Protein AF-W7BTZ9-F1 (afdb_monomer_lite)

Secondary structure (DSSP, 8-state):
-HHHHHHTTBGGG-GGG--B-TT--HHHHHHHHHHHHT--S--HHHHHHHHHHHHHHHHHHHHHTSTT---EEE----TT-SEEEEEE-TT--EEEEEETTEEEEEPEE-TTSEEEEE-TT---TT--EEEEEEETTEEEEEEE------

Structure (mmCIF, N/CA/C/O backbone):
data_AF-W7BTZ9-F1
#
_entry.id   AF-W7BTZ9-F1
#
loop_
_atom_site.group_PDB
_atom_site.id
_atom_site.type_symbol
_atom_site.label_atom_id
_atom_site.label_alt_id
_atom_site.label_comp_id
_atom_site.label_asym_id
_atom_site.label_entity_id
_atom_site.la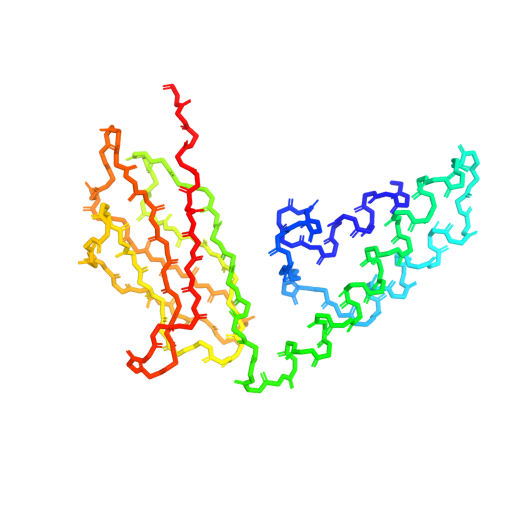bel_seq_id
_atom_site.pdbx_PDB_ins_code
_atom_site.Cartn_x
_atom_site.Cartn_y
_atom_site.Cartn_z
_atom_site.occupancy
_atom_site.B_iso_or_equiv
_atom_site.auth_seq_id
_atom_site.auth_comp_id
_atom_site.auth_asym_id
_atom_site.auth_atom_id
_atom_site.pdbx_PDB_model_num
ATOM 1 N N . MET A 1 1 ? 11.564 10.634 -14.740 1.00 83.44 1 MET A N 1
ATOM 2 C CA . MET A 1 1 ? 12.494 9.720 -15.457 1.00 83.44 1 MET A CA 1
ATOM 3 C C . MET A 1 1 ? 12.004 8.279 -15.291 1.00 83.44 1 MET A C 1
ATOM 5 O O . MET A 1 1 ? 11.047 8.086 -14.552 1.00 83.44 1 MET A O 1
ATOM 9 N N . ALA A 1 2 ? 12.602 7.281 -15.961 1.00 92.69 2 ALA A N 1
ATOM 10 C CA . ALA A 1 2 ? 12.160 5.876 -15.870 1.00 92.69 2 ALA A CA 1
ATOM 11 C C . ALA A 1 2 ? 12.063 5.377 -14.415 1.00 92.69 2 ALA A C 1
ATOM 13 O O . ALA A 1 2 ? 11.065 4.772 -14.039 1.00 92.69 2 ALA A O 1
ATOM 14 N N . THR A 1 3 ? 13.033 5.744 -13.570 1.00 94.44 3 THR A N 1
ATOM 15 C CA . THR A 1 3 ? 13.016 5.435 -12.134 1.00 94.44 3 THR A CA 1
ATOM 16 C C . THR A 1 3 ? 11.746 5.939 -11.452 1.00 94.44 3 THR A C 1
ATOM 18 O O . THR A 1 3 ? 11.076 5.162 -10.784 1.00 94.44 3 THR A O 1
ATOM 21 N N . ASP A 1 4 ? 11.365 7.203 -11.656 1.00 94.94 4 ASP A N 1
ATOM 22 C CA . ASP A 1 4 ? 10.172 7.777 -11.018 1.00 94.94 4 ASP A CA 1
ATOM 23 C C . ASP A 1 4 ? 8.892 7.070 -11.463 1.00 94.94 4 ASP A C 1
ATOM 25 O O . ASP A 1 4 ? 8.005 6.856 -10.645 1.00 94.94 4 ASP A O 1
ATOM 29 N N . ALA A 1 5 ? 8.803 6.682 -12.741 1.00 96.44 5 ALA A N 1
ATOM 30 C CA . ALA A 1 5 ? 7.649 5.958 -13.268 1.00 96.44 5 ALA A CA 1
ATOM 31 C C . ALA A 1 5 ? 7.505 4.581 -12.608 1.00 96.44 5 ALA A C 1
ATOM 33 O O . ALA A 1 5 ? 6.415 4.229 -12.167 1.00 96.44 5 ALA A O 1
ATOM 34 N N . VAL A 1 6 ? 8.612 3.843 -12.473 1.00 97.94 6 VAL A N 1
ATOM 35 C CA . VAL A 1 6 ? 8.641 2.538 -11.797 1.00 97.94 6 VAL A CA 1
ATOM 36 C C . VAL A 1 6 ? 8.303 2.680 -10.313 1.00 97.94 6 VAL A C 1
ATOM 38 O O . VAL A 1 6 ? 7.473 1.937 -9.795 1.00 97.94 6 VAL A O 1
ATOM 41 N N . LEU A 1 7 ? 8.900 3.655 -9.622 1.00 97.50 7 LEU A N 1
ATOM 42 C CA . LEU A 1 7 ? 8.612 3.924 -8.212 1.00 97.50 7 LEU A CA 1
ATOM 43 C C . LEU A 1 7 ? 7.140 4.298 -8.010 1.00 97.50 7 LEU A C 1
ATOM 45 O O . LEU A 1 7 ? 6.500 3.790 -7.092 1.00 97.50 7 LEU A O 1
ATOM 49 N N . ALA A 1 8 ? 6.580 5.122 -8.898 1.00 97.44 8 ALA A N 1
ATOM 50 C CA . ALA A 1 8 ? 5.208 5.606 -8.816 1.00 97.44 8 ALA A CA 1
ATOM 51 C C . ALA A 1 8 ? 4.135 4.511 -8.922 1.00 97.44 8 ALA A C 1
ATOM 53 O O . ALA A 1 8 ? 2.989 4.800 -8.574 1.00 97.44 8 ALA A O 1
ATOM 54 N N . LEU A 1 9 ? 4.484 3.285 -9.332 1.00 98.19 9 LEU A N 1
ATOM 55 C CA . LEU A 1 9 ? 3.583 2.126 -9.319 1.00 98.19 9 LEU A CA 1
ATOM 56 C C . LEU A 1 9 ? 3.229 1.670 -7.894 1.00 98.19 9 LEU A C 1
ATOM 58 O O . LEU A 1 9 ? 2.166 1.085 -7.664 1.00 98.19 9 LEU A O 1
ATOM 62 N N . PHE A 1 10 ? 4.107 1.936 -6.930 1.00 97.94 10 PHE A N 1
ATOM 63 C CA . PHE A 1 10 ? 4.014 1.414 -5.571 1.00 97.94 10 PHE A CA 1
ATOM 64 C C . PHE A 1 10 ? 3.483 2.448 -4.584 1.00 97.94 10 PHE A C 1
ATOM 66 O O . PHE A 1 10 ? 3.645 3.660 -4.764 1.00 97.94 10 PHE A O 1
ATOM 73 N N . ALA A 1 11 ? 2.866 1.964 -3.508 1.00 95.50 11 ALA A N 1
ATOM 74 C CA . ALA A 1 11 ? 2.455 2.792 -2.389 1.00 95.50 11 ALA A CA 1
ATOM 75 C C . ALA A 1 11 ? 3.654 3.602 -1.866 1.00 95.50 11 ALA A C 1
ATOM 77 O O . ALA A 1 11 ? 4.781 3.103 -1.794 1.00 95.50 11 ALA A O 1
ATOM 78 N N . ASN A 1 12 ? 3.417 4.884 -1.580 1.00 93.81 12 ASN A N 1
ATOM 79 C CA . ASN A 1 12 ? 4.447 5.856 -1.196 1.00 93.81 12 ASN A CA 1
ATOM 80 C C . ASN A 1 12 ? 5.683 5.889 -2.124 1.00 93.81 12 ASN A C 1
ATOM 82 O O . ASN A 1 12 ? 6.808 6.113 -1.681 1.00 93.81 12 ASN A O 1
ATOM 86 N N . ASN A 1 13 ? 5.485 5.613 -3.417 1.00 96.12 13 ASN A N 1
ATOM 87 C CA . ASN A 1 13 ? 6.546 5.547 -4.422 1.00 96.12 13 ASN A CA 1
ATOM 88 C C . ASN A 1 13 ? 7.703 4.603 -4.033 1.00 96.12 13 ASN A C 1
ATOM 90 O O . ASN A 1 13 ? 8.866 4.882 -4.326 1.00 96.12 13 ASN A O 1
ATOM 94 N N . ASN A 1 14 ? 7.409 3.512 -3.317 1.00 94.56 14 ASN A N 1
ATOM 95 C CA . ASN A 1 14 ? 8.433 2.645 -2.744 1.00 94.56 14 ASN A CA 1
ATOM 96 C C . ASN A 1 14 ? 8.113 1.155 -2.970 1.00 94.56 14 ASN A C 1
ATOM 98 O O . ASN A 1 14 ? 7.240 0.612 -2.286 1.00 94.56 14 ASN A O 1
ATOM 102 N N . PRO A 1 15 ? 8.867 0.455 -3.841 1.00 95.12 15 PRO A N 1
ATOM 103 C CA . PRO A 1 15 ? 8.702 -0.978 -4.095 1.00 95.12 15 PRO A CA 1
ATOM 104 C C . PRO A 1 15 ? 8.813 -1.859 -2.850 1.00 95.12 15 PRO A C 1
ATOM 106 O O . PRO A 1 15 ? 8.178 -2.908 -2.766 1.00 95.12 15 PRO A O 1
ATOM 109 N N . SER A 1 16 ? 9.550 -1.415 -1.830 1.00 94.31 16 SER A N 1
ATOM 110 C CA . SER A 1 16 ? 9.719 -2.168 -0.581 1.00 94.31 16 SER A CA 1
ATOM 111 C C . SER A 1 16 ? 8.436 -2.240 0.252 1.00 94.31 16 SER A C 1
ATOM 113 O O . SER A 1 16 ? 8.355 -3.033 1.189 1.00 94.31 16 SER A O 1
ATOM 115 N N . THR A 1 17 ? 7.422 -1.426 -0.066 1.00 93.94 17 THR A N 1
ATOM 116 C CA . THR A 1 17 ? 6.101 -1.532 0.569 1.00 93.94 17 THR A CA 1
ATOM 117 C C . THR A 1 17 ? 5.395 -2.833 0.204 1.00 93.94 17 THR A C 1
ATOM 119 O O . THR A 1 17 ? 4.566 -3.294 0.986 1.00 93.94 17 THR A O 1
ATOM 122 N N . ASN A 1 18 ? 5.744 -3.449 -0.935 1.00 95.44 18 ASN A N 1
ATOM 123 C CA . ASN A 1 18 ? 5.031 -4.583 -1.529 1.00 95.44 18 ASN A CA 1
ATOM 124 C C . ASN A 1 18 ? 3.531 -4.315 -1.745 1.00 95.44 18 ASN A C 1
ATOM 126 O O . ASN A 1 18 ? 2.743 -5.252 -1.794 1.00 95.44 18 ASN A O 1
ATOM 130 N N . VAL A 1 19 ? 3.129 -3.048 -1.866 1.00 96.69 19 VAL A N 1
ATOM 131 C CA . VAL A 1 19 ? 1.744 -2.652 -2.131 1.00 96.69 19 VAL A CA 1
ATOM 132 C C . VAL A 1 19 ? 1.737 -1.726 -3.333 1.00 96.69 19 VAL A C 1
ATOM 134 O O . VAL A 1 19 ? 2.582 -0.840 -3.454 1.00 96.69 19 VAL A O 1
ATOM 137 N N . LEU A 1 20 ? 0.795 -1.942 -4.244 1.00 97.94 20 LEU A N 1
ATOM 138 C CA . LEU A 1 20 ? 0.616 -1.089 -5.412 1.00 97.94 20 LEU A CA 1
ATOM 139 C C . LEU A 1 20 ? -0.332 0.057 -5.091 1.00 97.94 20 LEU A C 1
ATOM 141 O O . LEU A 1 20 ? -1.224 -0.076 -4.253 1.00 97.94 20 LEU A O 1
ATOM 145 N N . LYS A 1 21 ? -0.161 1.186 -5.780 1.00 96.44 21 LYS A N 1
ATOM 146 C CA . LYS A 1 21 ? -1.183 2.231 -5.738 1.00 96.44 21 LYS A CA 1
ATOM 147 C C . LYS A 1 21 ? -2.483 1.708 -6.334 1.00 96.44 21 LYS A C 1
ATOM 149 O O . LYS A 1 21 ? -2.473 0.886 -7.250 1.00 96.44 21 LYS A O 1
ATOM 154 N N . LEU A 1 22 ? -3.596 2.271 -5.875 1.00 94.31 22 LEU A N 1
ATOM 155 C CA . LEU A 1 22 ? -4.921 1.957 -6.411 1.00 94.31 22 LEU A CA 1
ATOM 156 C C . LEU A 1 22 ? -5.012 2.221 -7.920 1.00 94.31 22 LEU A C 1
ATOM 158 O O . LEU A 1 22 ? -5.634 1.454 -8.643 1.00 94.31 22 LEU A O 1
ATOM 162 N N . THR A 1 23 ? -4.314 3.253 -8.400 1.00 94.44 23 THR A N 1
ATOM 163 C CA . THR A 1 23 ? -4.258 3.638 -9.818 1.00 94.44 23 THR A CA 1
ATOM 164 C C . THR A 1 23 ? -3.309 2.788 -10.660 1.00 94.44 23 THR A C 1
ATOM 166 O O . THR A 1 23 ? -3.225 3.001 -11.864 1.00 94.44 23 THR A O 1
ATOM 169 N N . THR A 1 24 ? -2.536 1.882 -10.059 1.00 97.38 24 THR A N 1
ATOM 170 C CA . THR A 1 24 ? -1.599 1.045 -10.812 1.00 97.38 24 THR A CA 1
ATOM 171 C C . THR A 1 24 ? -2.351 -0.113 -11.443 1.00 97.38 24 THR A C 1
ATOM 173 O O . THR A 1 24 ? -2.713 -1.064 -10.749 1.00 97.38 24 THR A O 1
ATOM 176 N N . ASP A 1 25 ? -2.553 -0.053 -12.749 1.00 96.75 25 ASP A N 1
ATOM 177 C CA . ASP A 1 25 ? -3.097 -1.125 -13.577 1.00 96.75 25 ASP A CA 1
ATOM 178 C C . ASP A 1 25 ? -2.028 -1.670 -14.542 1.00 96.75 25 ASP A C 1
ATOM 180 O O . ASP A 1 25 ? -0.852 -1.306 -14.462 1.00 96.75 25 ASP A O 1
ATOM 184 N N . GLN A 1 26 ? -2.425 -2.571 -15.446 1.00 97.88 26 GLN A N 1
ATOM 185 C CA . GLN A 1 26 ? -1.503 -3.139 -16.432 1.00 97.88 26 GLN A CA 1
ATOM 186 C C . GLN A 1 26 ? -0.947 -2.059 -17.368 1.00 97.88 26 GLN A C 1
ATOM 188 O O . GLN A 1 26 ? 0.234 -2.083 -17.685 1.00 97.88 26 GLN A O 1
ATOM 193 N N . GLN A 1 27 ? -1.758 -1.067 -17.749 1.00 98.00 27 GLN A N 1
ATOM 194 C CA . GLN A 1 27 ? -1.320 0.001 -18.645 1.00 98.00 27 GLN A CA 1
ATOM 195 C C . GLN A 1 27 ? -0.240 0.875 -17.994 1.00 98.00 27 GLN A C 1
ATOM 197 O O . GLN A 1 27 ? 0.725 1.260 -18.658 1.00 98.00 27 GLN A O 1
ATOM 202 N N . ALA A 1 28 ? -0.372 1.181 -16.702 1.00 98.12 28 ALA A N 1
ATOM 203 C CA . ALA A 1 28 ? 0.643 1.904 -15.945 1.00 98.12 28 ALA A CA 1
ATOM 204 C C . ALA A 1 28 ? 1.961 1.115 -15.863 1.00 98.12 28 ALA A C 1
ATOM 206 O O . ALA A 1 28 ? 3.033 1.701 -16.029 1.00 98.12 28 ALA A O 1
ATOM 207 N N . ILE A 1 29 ? 1.887 -0.206 -15.657 1.00 98.50 29 ILE A N 1
ATOM 208 C CA . ILE A 1 29 ? 3.061 -1.092 -15.632 1.00 98.50 29 ILE A CA 1
ATOM 209 C C . ILE A 1 29 ? 3.725 -1.147 -17.012 1.00 98.50 29 ILE A C 1
ATOM 211 O O . ILE A 1 29 ? 4.929 -0.910 -17.111 1.00 98.50 29 ILE A O 1
ATOM 215 N N . ASP A 1 30 ? 2.949 -1.364 -18.075 1.00 98.44 30 ASP A N 1
ATOM 216 C CA . ASP A 1 30 ? 3.445 -1.418 -19.455 1.00 98.44 30 ASP A CA 1
ATOM 217 C C . ASP A 1 30 ? 4.115 -0.092 -19.851 1.00 98.44 30 ASP A C 1
ATOM 219 O O . ASP A 1 30 ? 5.192 -0.071 -20.447 1.00 98.44 30 ASP A O 1
ATOM 223 N N . SER A 1 31 ? 3.520 1.037 -19.453 1.00 98.00 31 SER A N 1
ATOM 224 C CA . SER A 1 31 ? 4.086 2.369 -19.701 1.00 98.00 31 SER A CA 1
ATOM 225 C C . SER A 1 31 ? 5.419 2.564 -18.969 1.00 98.00 31 SER A C 1
ATOM 227 O O . SER A 1 31 ? 6.361 3.137 -19.520 1.00 98.00 31 SER A O 1
ATOM 229 N N . ALA A 1 32 ? 5.530 2.081 -17.728 1.00 98.06 32 ALA A N 1
ATOM 230 C CA . ALA A 1 32 ? 6.779 2.135 -16.975 1.00 98.06 32 ALA A CA 1
ATOM 231 C C . ALA A 1 32 ? 7.855 1.223 -17.593 1.00 98.06 32 ALA A C 1
ATOM 233 O O . ALA A 1 32 ? 9.005 1.649 -17.712 1.00 98.06 32 ALA A O 1
ATOM 234 N N . GLN A 1 33 ? 7.484 0.026 -18.060 1.00 98.25 33 GLN A N 1
ATOM 235 C CA . GLN A 1 33 ? 8.372 -0.886 -18.789 1.00 98.25 33 GLN A CA 1
ATOM 236 C C . GLN A 1 33 ? 8.936 -0.226 -20.056 1.00 98.25 33 GLN A C 1
ATOM 238 O O . GLN A 1 33 ? 10.151 -0.204 -20.253 1.00 98.25 33 GLN A O 1
ATOM 243 N N . GLN A 1 34 ? 8.084 0.404 -20.867 1.00 97.81 34 GLN A N 1
ATOM 244 C CA . GLN A 1 34 ? 8.514 1.115 -22.077 1.00 97.81 34 GLN A CA 1
ATOM 245 C C . GLN A 1 34 ? 9.525 2.229 -21.776 1.00 97.81 34 GLN A C 1
ATOM 247 O O . GLN A 1 34 ? 10.497 2.416 -22.510 1.00 97.81 34 GLN A O 1
ATOM 252 N N . LEU A 1 35 ? 9.337 2.963 -20.675 1.00 97.38 35 LEU A N 1
ATOM 253 C CA . LEU A 1 35 ? 10.288 3.991 -20.251 1.00 97.38 35 LEU A CA 1
ATOM 254 C C . LEU A 1 35 ? 11.635 3.402 -19.819 1.00 97.38 35 LEU A C 1
ATOM 256 O O . LEU A 1 35 ? 12.665 4.028 -20.065 1.00 97.38 35 LEU A O 1
ATOM 260 N N . VAL A 1 36 ? 11.644 2.225 -19.186 1.00 97.31 36 VAL A N 1
ATOM 261 C CA . VAL A 1 36 ? 12.872 1.509 -18.802 1.00 97.31 36 VAL A CA 1
ATOM 262 C C . VAL A 1 36 ? 13.638 1.032 -20.036 1.00 97.31 36 VAL A C 1
ATOM 264 O O . VAL A 1 36 ? 14.857 1.204 -20.101 1.00 97.31 36 VAL A O 1
ATOM 267 N N . GLU A 1 37 ? 12.935 0.494 -21.031 1.00 95.81 37 GLU A N 1
ATOM 268 C CA . GLU A 1 37 ? 13.519 0.034 -22.298 1.00 95.81 37 GLU A CA 1
ATOM 269 C C . GLU A 1 37 ? 14.106 1.188 -23.120 1.00 95.81 37 GLU A C 1
ATOM 271 O O . GLU A 1 37 ? 15.183 1.055 -23.702 1.00 95.81 37 GLU A O 1
ATOM 276 N N . ALA A 1 38 ? 13.446 2.350 -23.114 1.00 96.00 38 ALA A N 1
ATOM 277 C CA . ALA A 1 38 ? 13.918 3.557 -23.791 1.00 96.00 38 ALA A CA 1
ATOM 278 C C . ALA A 1 38 ? 14.995 4.336 -23.004 1.00 96.00 38 ALA A C 1
ATOM 280 O O . ALA A 1 38 ? 15.531 5.330 -23.505 1.00 96.00 38 ALA A O 1
ATOM 281 N N . ALA A 1 39 ? 15.314 3.936 -21.767 1.00 95.06 39 ALA A N 1
ATOM 282 C CA . ALA A 1 39 ? 16.192 4.702 -20.891 1.00 95.06 39 ALA A CA 1
ATOM 283 C C . ALA A 1 39 ? 17.665 4.654 -21.338 1.00 95.06 39 ALA A C 1
ATOM 285 O O . ALA A 1 39 ? 18.344 3.622 -21.268 1.00 95.06 39 ALA A O 1
ATOM 286 N N . VAL A 1 40 ? 18.191 5.822 -21.708 1.00 94.75 40 VAL A N 1
ATOM 287 C CA . VAL A 1 40 ? 19.607 6.046 -22.033 1.00 94.75 40 VAL A CA 1
ATOM 288 C C . VAL A 1 40 ? 20.385 6.564 -20.820 1.00 94.75 40 VAL A C 1
ATOM 290 O O . VAL A 1 40 ? 19.823 7.201 -19.933 1.00 94.75 40 VAL A O 1
ATOM 293 N N . GLY A 1 41 ? 21.693 6.293 -20.762 1.00 93.50 41 GLY A N 1
ATOM 294 C CA . GLY A 1 41 ? 22.567 6.781 -19.681 1.00 93.50 41 GLY A CA 1
ATOM 295 C C . GLY A 1 41 ? 22.347 6.122 -18.312 1.00 93.50 41 GLY A C 1
ATOM 296 O O . GLY A 1 41 ? 22.938 6.550 -17.324 1.00 93.50 41 GLY A O 1
ATOM 297 N N . VAL A 1 42 ? 21.518 5.077 -18.244 1.00 93.62 42 VAL A N 1
ATOM 298 C CA . VAL A 1 42 ? 21.258 4.297 -17.028 1.00 93.62 42 VAL A CA 1
ATOM 299 C C . VAL A 1 42 ? 22.223 3.116 -16.954 1.00 93.62 42 VAL A C 1
ATOM 301 O O . VAL A 1 42 ? 22.434 2.411 -17.945 1.00 93.62 42 VAL A O 1
ATOM 304 N N . THR A 1 43 ? 22.813 2.897 -15.778 1.00 95.75 43 THR A N 1
ATOM 305 C CA . THR A 1 43 ? 23.696 1.750 -15.540 1.00 95.75 43 THR A CA 1
ATOM 306 C C . THR A 1 43 ? 22.906 0.446 -15.559 1.00 95.75 43 THR A C 1
ATOM 308 O O . THR A 1 43 ? 21.723 0.414 -15.221 1.00 95.75 43 THR A O 1
ATOM 311 N N . GLU A 1 44 ? 23.572 -0.657 -15.893 1.00 94.44 44 GLU A N 1
ATOM 312 C CA . GLU A 1 44 ? 22.911 -1.963 -15.949 1.00 94.44 44 GLU A CA 1
ATOM 313 C C . GLU A 1 44 ? 22.322 -2.381 -14.595 1.00 94.44 44 GLU A C 1
ATOM 315 O O . GLU A 1 44 ? 21.213 -2.896 -14.536 1.00 94.44 44 GLU A O 1
ATOM 320 N N . ALA A 1 45 ? 23.001 -2.059 -13.489 1.00 96.00 45 ALA A N 1
ATOM 321 C CA . ALA A 1 45 ? 22.483 -2.313 -12.146 1.00 96.00 45 ALA A CA 1
ATOM 322 C C . ALA A 1 45 ? 21.177 -1.549 -11.862 1.00 96.00 45 ALA A C 1
ATOM 324 O O . ALA A 1 45 ? 20.241 -2.107 -11.293 1.00 96.00 45 ALA A O 1
ATOM 325 N N . VAL A 1 46 ? 21.082 -0.280 -12.276 1.00 95.56 46 VAL A N 1
ATOM 326 C CA . VAL A 1 46 ? 19.851 0.505 -12.095 1.00 95.56 46 VAL A CA 1
ATOM 327 C C . VAL A 1 46 ? 18.738 -0.028 -12.997 1.00 95.56 46 VAL A C 1
ATOM 329 O O . VAL A 1 46 ? 17.601 -0.145 -12.544 1.00 95.56 46 VAL A O 1
ATOM 332 N N . ARG A 1 47 ? 19.056 -0.419 -14.238 1.00 95.44 47 ARG A N 1
ATOM 333 C CA . ARG A 1 47 ? 18.095 -1.056 -15.150 1.00 95.44 47 ARG A CA 1
ATOM 334 C C . ARG A 1 47 ? 17.567 -2.377 -14.589 1.00 95.44 47 ARG A C 1
ATOM 336 O O . ARG A 1 47 ? 16.356 -2.565 -14.549 1.00 95.44 47 ARG A O 1
ATOM 343 N N . ALA A 1 48 ? 18.445 -3.240 -14.085 1.00 96.75 48 ALA A N 1
ATOM 344 C CA . ALA A 1 48 ? 18.068 -4.505 -13.460 1.00 96.75 48 ALA A CA 1
ATOM 345 C C . ALA A 1 48 ? 17.153 -4.296 -12.241 1.00 96.75 48 ALA A C 1
ATOM 347 O O . ALA A 1 48 ? 16.147 -4.989 -12.104 1.00 96.75 48 ALA A O 1
ATOM 348 N N . ASN A 1 49 ? 17.443 -3.298 -11.398 1.00 96.19 49 ASN A N 1
ATOM 349 C CA . ASN A 1 49 ? 16.585 -2.953 -10.260 1.00 96.19 49 ASN A CA 1
ATOM 350 C C . ASN A 1 49 ? 15.198 -2.461 -10.702 1.00 96.19 49 ASN A C 1
ATOM 352 O O . ASN A 1 49 ? 14.194 -2.852 -10.109 1.00 96.19 49 ASN A O 1
ATOM 356 N N . MET A 1 50 ? 15.126 -1.633 -11.750 1.00 97.50 50 MET A N 1
ATOM 357 C CA . MET A 1 50 ? 13.845 -1.200 -12.317 1.00 97.50 50 MET A CA 1
ATOM 358 C C . MET A 1 50 ? 13.054 -2.383 -12.885 1.00 97.50 50 MET A C 1
ATOM 360 O O . MET A 1 50 ? 11.867 -2.503 -12.602 1.00 97.50 50 MET A O 1
ATOM 364 N N . GLN A 1 51 ? 13.709 -3.294 -13.611 1.00 97.94 51 GLN A N 1
ATOM 365 C CA . GLN A 1 51 ? 13.056 -4.483 -14.160 1.00 97.94 51 GLN A CA 1
ATOM 366 C C . GLN A 1 51 ? 12.542 -5.418 -13.057 1.00 97.94 51 GLN A C 1
ATOM 368 O O . GLN A 1 51 ? 11.438 -5.945 -13.165 1.00 97.94 51 GLN A O 1
ATOM 373 N N . ALA A 1 52 ? 13.306 -5.594 -11.975 1.00 98.00 52 ALA A N 1
ATOM 374 C CA . ALA A 1 52 ? 12.872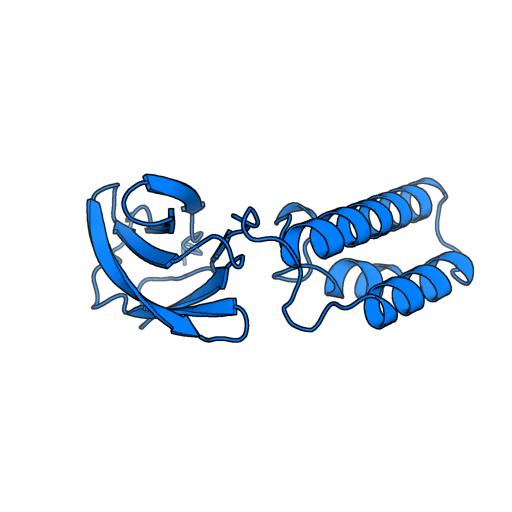 -6.372 -10.818 1.00 98.00 52 ALA A CA 1
ATOM 375 C C . ALA A 1 52 ? 11.623 -5.764 -10.160 1.00 98.00 52 ALA A C 1
ATOM 377 O O . ALA A 1 52 ? 10.692 -6.493 -9.822 1.00 98.00 52 ALA A O 1
ATOM 378 N N . ALA A 1 53 ? 11.568 -4.434 -10.038 1.00 98.12 53 ALA A N 1
ATOM 379 C CA . ALA A 1 53 ? 10.385 -3.741 -9.544 1.00 98.12 53 ALA A CA 1
ATOM 380 C C . ALA A 1 53 ? 9.189 -3.873 -10.510 1.00 98.12 53 ALA A C 1
ATOM 382 O O . ALA A 1 53 ? 8.074 -4.089 -10.051 1.00 98.12 53 ALA A O 1
ATOM 383 N N . ILE A 1 54 ? 9.386 -3.833 -11.832 1.00 98.50 54 ILE A N 1
ATOM 384 C CA . ILE A 1 54 ? 8.299 -4.106 -12.793 1.00 98.50 54 ILE A CA 1
ATOM 385 C C . ILE A 1 54 ? 7.741 -5.523 -12.611 1.00 98.50 54 ILE A C 1
ATOM 387 O O . ILE A 1 54 ? 6.536 -5.682 -12.430 1.00 98.50 54 ILE A O 1
ATOM 391 N N . VAL A 1 55 ? 8.603 -6.543 -12.562 1.00 98.44 55 VAL A N 1
ATOM 392 C CA . VAL A 1 55 ? 8.184 -7.944 -12.350 1.00 98.44 55 VAL A CA 1
ATOM 393 C C . VAL A 1 55 ? 7.443 -8.107 -11.019 1.00 98.44 55 VAL A C 1
ATOM 395 O O . VAL A 1 55 ? 6.434 -8.808 -10.927 1.00 98.44 55 VAL A O 1
ATOM 398 N N . GLN A 1 56 ? 7.914 -7.429 -9.972 1.00 98.06 56 GLN A N 1
ATOM 399 C CA . GLN A 1 56 ? 7.226 -7.391 -8.688 1.00 98.06 56 GLN A CA 1
ATOM 400 C C . GLN A 1 56 ? 5.833 -6.754 -8.819 1.00 98.06 56 GLN A C 1
ATOM 402 O O . GLN A 1 56 ? 4.869 -7.297 -8.277 1.00 98.06 56 GLN A O 1
ATOM 407 N N . ALA A 1 57 ? 5.702 -5.639 -9.543 1.00 98.25 57 ALA A N 1
ATOM 408 C CA . ALA A 1 57 ? 4.418 -4.983 -9.767 1.00 98.25 57 ALA A CA 1
ATOM 409 C C . ALA A 1 57 ? 3.437 -5.878 -10.543 1.00 98.25 57 ALA A C 1
ATOM 411 O O . ALA A 1 57 ? 2.272 -5.960 -10.165 1.00 98.25 57 ALA A O 1
ATOM 412 N N . GLU A 1 58 ? 3.888 -6.618 -11.555 1.00 98.12 58 GLU A N 1
ATOM 413 C CA . GLU A 1 58 ? 3.044 -7.592 -12.264 1.00 98.12 58 GLU A CA 1
ATOM 414 C C . GLU A 1 58 ? 2.525 -8.690 -11.323 1.00 98.12 58 GLU A C 1
ATOM 416 O O . GLU A 1 58 ? 1.328 -8.997 -11.295 1.00 98.12 58 GLU A O 1
ATOM 421 N N . GLY A 1 59 ? 3.414 -9.250 -10.495 1.00 97.56 59 GLY A N 1
ATOM 422 C CA . GLY A 1 59 ? 3.049 -10.257 -9.499 1.00 97.56 59 GLY A CA 1
ATOM 423 C C . GLY A 1 59 ? 2.026 -9.731 -8.490 1.00 97.56 59 GLY A C 1
ATOM 424 O O . GLY A 1 59 ? 1.018 -10.389 -8.222 1.00 97.56 59 GLY A O 1
ATOM 425 N N . LEU A 1 60 ? 2.244 -8.520 -7.976 1.00 97.44 60 LEU A N 1
ATOM 426 C CA . LEU A 1 60 ? 1.328 -7.866 -7.044 1.00 97.44 60 LEU A CA 1
ATOM 427 C C . LEU A 1 60 ? -0.014 -7.518 -7.699 1.00 97.44 60 LEU A C 1
ATOM 429 O O . LEU A 1 60 ? -1.047 -7.706 -7.065 1.00 97.44 60 LEU A O 1
ATOM 433 N N . LEU A 1 61 ? -0.044 -7.058 -8.956 1.00 97.12 61 LEU A N 1
ATOM 434 C CA . LEU A 1 61 ? -1.293 -6.777 -9.674 1.00 97.12 61 LEU A CA 1
ATOM 435 C C . LEU A 1 61 ? -2.123 -8.054 -9.850 1.00 97.12 61 LEU A C 1
ATOM 437 O O . LEU A 1 61 ? -3.336 -8.037 -9.638 1.00 97.12 61 LEU A O 1
ATOM 441 N N . LYS A 1 62 ? -1.470 -9.178 -10.165 1.00 96.19 62 LYS A N 1
ATOM 442 C CA . LYS A 1 62 ? -2.139 -10.479 -10.251 1.00 96.19 62 LYS A CA 1
ATOM 443 C C . LYS A 1 62 ? -2.750 -10.891 -8.914 1.00 96.19 62 LYS A C 1
ATOM 445 O O . LYS A 1 62 ? -3.887 -11.348 -8.903 1.00 96.19 62 LYS A O 1
ATOM 450 N N . VAL A 1 63 ? -2.020 -10.724 -7.807 1.00 95.56 63 VAL A N 1
ATOM 451 C CA . VAL A 1 63 ? -2.518 -11.043 -6.457 1.00 95.56 63 VAL A CA 1
ATOM 452 C C . VAL A 1 63 ? -3.663 -10.116 -6.055 1.00 95.56 63 VAL A C 1
ATOM 454 O O . VAL A 1 63 ? -4.666 -10.608 -5.543 1.00 95.56 63 VAL A O 1
ATOM 457 N N . ARG A 1 64 ? -3.562 -8.813 -6.347 1.00 93.88 64 ARG A N 1
ATOM 458 C CA . ARG A 1 64 ? -4.566 -7.792 -5.997 1.00 93.88 64 ARG A CA 1
ATOM 459 C C . ARG A 1 64 ? -5.964 -8.096 -6.514 1.00 93.88 64 ARG A C 1
ATOM 461 O O . ARG A 1 64 ? -6.965 -7.779 -5.879 1.00 93.88 64 ARG A O 1
ATOM 468 N N . ASN A 1 65 ? -6.029 -8.762 -7.659 1.00 89.56 65 ASN A N 1
ATOM 469 C CA . ASN A 1 65 ? -7.274 -9.190 -8.285 1.00 89.56 65 ASN A CA 1
ATOM 470 C C . ASN A 1 65 ? -7.807 -10.521 -7.718 1.00 89.56 65 ASN A C 1
ATOM 472 O O . ASN A 1 65 ? -8.604 -11.192 -8.372 1.00 89.56 65 ASN A O 1
ATOM 476 N N . THR A 1 66 ? -7.374 -10.926 -6.517 1.00 93.38 66 THR A N 1
ATOM 477 C CA . THR A 1 66 ? -7.796 -12.172 -5.866 1.00 93.38 66 THR A CA 1
ATOM 478 C C . THR A 1 66 ? -8.312 -11.941 -4.441 1.00 93.38 66 THR A C 1
ATOM 480 O O . THR A 1 66 ? -7.865 -11.014 -3.765 1.00 93.38 66 THR A O 1
ATOM 483 N N . PRO A 1 67 ? -9.178 -12.832 -3.917 1.00 92.31 67 PRO A N 1
ATOM 484 C CA . PRO A 1 67 ? -9.636 -12.774 -2.523 1.00 92.31 67 PRO A CA 1
ATOM 485 C C . PRO A 1 67 ? -8.542 -13.018 -1.470 1.00 92.31 67 PRO A C 1
ATOM 487 O O . PRO A 1 67 ? -8.802 -12.875 -0.280 1.00 92.31 67 PRO A O 1
ATOM 490 N N . LEU A 1 68 ? -7.343 -13.441 -1.885 1.00 93.06 68 LEU A N 1
ATOM 491 C CA . LEU A 1 68 ? -6.205 -13.701 -0.997 1.00 93.06 68 LEU A CA 1
ATOM 492 C C . LEU A 1 68 ? -5.237 -12.516 -0.930 1.00 93.06 68 LEU A C 1
ATOM 494 O O . LEU A 1 68 ? -4.151 -12.642 -0.363 1.00 93.06 68 LEU A O 1
ATOM 498 N N . ASP A 1 69 ? -5.609 -11.373 -1.506 1.00 96.38 69 ASP A N 1
ATOM 499 C CA . ASP A 1 69 ? -4.826 -10.160 -1.358 1.00 96.38 69 ASP A CA 1
ATOM 500 C C . ASP A 1 69 ? -4.939 -9.608 0.068 1.00 96.38 69 ASP A C 1
ATOM 502 O O . ASP A 1 69 ? -5.903 -8.930 0.423 1.00 96.38 69 ASP A O 1
ATOM 506 N N . TYR A 1 70 ? -3.928 -9.904 0.881 1.00 96.88 70 TYR A N 1
ATOM 507 C CA . TYR A 1 70 ? -3.759 -9.366 2.232 1.00 96.88 70 TYR A CA 1
ATOM 508 C C . TYR A 1 70 ? -2.730 -8.234 2.285 1.00 96.88 70 TYR A C 1
ATOM 510 O O . TYR A 1 70 ? -2.171 -7.946 3.346 1.00 96.88 70 TYR A O 1
ATOM 518 N N . SER A 1 71 ? -2.453 -7.598 1.144 1.00 96.69 71 SER A N 1
ATOM 519 C CA . SER A 1 71 ? -1.600 -6.415 1.091 1.00 96.69 71 SER A CA 1
ATOM 520 C C . SER A 1 71 ? -2.150 -5.343 2.023 1.00 96.69 71 SER A C 1
ATOM 522 O O . SER A 1 71 ? -3.345 -5.064 2.037 1.00 96.69 71 SER A O 1
ATOM 524 N N . LEU A 1 72 ? -1.277 -4.738 2.817 1.00 97.56 72 LEU A N 1
ATOM 525 C CA . LEU A 1 72 ? -1.644 -3.655 3.714 1.00 97.56 72 LEU A CA 1
ATOM 526 C C . LEU A 1 72 ? -0.526 -2.631 3.709 1.00 97.56 72 LEU A C 1
ATOM 528 O O . LEU A 1 72 ? 0.639 -2.963 3.941 1.00 97.56 72 LEU A O 1
ATOM 532 N N . PHE A 1 73 ? -0.897 -1.392 3.458 1.00 96.88 73 PHE A N 1
ATOM 533 C CA . PHE A 1 73 ? -0.038 -0.233 3.543 1.00 96.88 73 PHE A CA 1
ATOM 534 C C . PHE A 1 73 ? -0.754 0.815 4.386 1.00 96.88 73 PHE A C 1
ATOM 536 O O . PHE A 1 73 ? -1.922 1.093 4.136 1.00 96.88 73 PHE A O 1
ATOM 543 N N . ALA A 1 74 ? -0.046 1.376 5.361 1.00 96.31 74 ALA A N 1
ATOM 544 C CA . ALA A 1 74 ? -0.510 2.478 6.186 1.00 96.31 74 ALA A CA 1
ATOM 545 C C . ALA A 1 74 ? 0.399 3.676 5.936 1.00 96.31 74 ALA A C 1
ATOM 547 O O . ALA A 1 74 ? 1.622 3.512 5.915 1.00 96.31 74 ALA A O 1
ATOM 548 N N . ASP A 1 75 ? -0.202 4.847 5.759 1.00 94.25 75 ASP A N 1
ATOM 549 C CA . ASP A 1 75 ? 0.536 6.098 5.791 1.00 94.25 75 ASP A CA 1
ATOM 550 C C . ASP A 1 75 ? 1.106 6.333 7.194 1.00 94.25 75 ASP A C 1
ATOM 552 O O . ASP A 1 75 ? 0.586 5.835 8.199 1.00 94.25 75 ASP A O 1
ATOM 556 N N . ASP A 1 76 ? 2.194 7.093 7.242 1.00 90.69 76 ASP A N 1
ATOM 557 C CA . ASP A 1 76 ? 2.788 7.525 8.497 1.00 90.69 76 ASP A CA 1
ATOM 558 C C . ASP A 1 76 ? 1.852 8.518 9.203 1.00 90.69 76 ASP A C 1
ATOM 560 O O . ASP A 1 76 ? 1.238 9.381 8.574 1.00 90.69 76 ASP A O 1
ATOM 564 N N . ALA A 1 77 ? 1.766 8.400 10.524 1.00 89.69 77 ALA A N 1
ATOM 565 C CA . ALA A 1 77 ? 0.932 9.227 11.380 1.00 89.69 77 ALA A CA 1
ATOM 566 C C . ALA A 1 77 ? 1.717 9.707 12.600 1.00 89.69 77 ALA A C 1
ATOM 568 O O . ALA A 1 77 ? 2.505 8.967 13.197 1.00 89.69 77 ALA A O 1
ATOM 569 N N . ASP A 1 78 ? 1.462 10.950 12.983 1.00 88.75 78 ASP A N 1
ATOM 570 C CA . ASP A 1 78 ? 2.023 11.612 14.155 1.00 88.75 78 ASP A CA 1
ATOM 571 C C . ASP A 1 78 ? 0.929 11.983 15.174 1.00 88.75 78 ASP A C 1
ATOM 573 O O . ASP A 1 78 ? -0.248 11.672 15.000 1.00 88.75 78 ASP A O 1
ATOM 577 N N . ILE A 1 79 ? 1.319 12.659 16.259 1.00 89.44 79 ILE A N 1
ATOM 578 C CA . ILE A 1 79 ? 0.402 13.091 17.328 1.00 89.44 79 ILE A CA 1
ATOM 579 C C . ILE A 1 79 ? -0.683 14.071 16.853 1.00 89.44 79 ILE A C 1
ATOM 581 O O . ILE A 1 79 ? -1.698 14.231 17.522 1.00 89.44 79 ILE A O 1
ATOM 585 N N . THR A 1 80 ? -0.482 14.740 15.717 1.00 91.12 80 THR A N 1
ATOM 586 C CA . THR A 1 80 ? -1.447 15.697 15.154 1.00 91.12 80 THR A CA 1
ATOM 587 C C . THR A 1 80 ? -2.392 15.052 14.148 1.00 91.12 80 THR A C 1
ATOM 589 O O . THR A 1 80 ? -3.391 15.651 13.745 1.00 91.12 80 THR A O 1
ATOM 592 N N . SER A 1 81 ? -2.088 13.821 13.739 1.00 93.25 81 SER A N 1
ATOM 593 C CA . SER A 1 81 ? -2.864 13.084 12.757 1.00 93.25 81 SER A CA 1
ATOM 594 C C . SER A 1 81 ? -4.219 12.722 13.346 1.00 93.25 81 SER A C 1
ATOM 596 O O . SER A 1 81 ? -4.305 12.042 14.364 1.00 93.25 81 SER A O 1
ATOM 598 N N . THR A 1 82 ? -5.292 13.153 12.691 1.00 95.56 82 THR A N 1
ATOM 599 C CA . THR A 1 82 ? -6.675 12.863 13.104 1.00 95.56 82 THR A CA 1
ATOM 600 C C . THR A 1 82 ? -7.162 11.508 12.590 1.00 95.56 82 THR A C 1
ATOM 60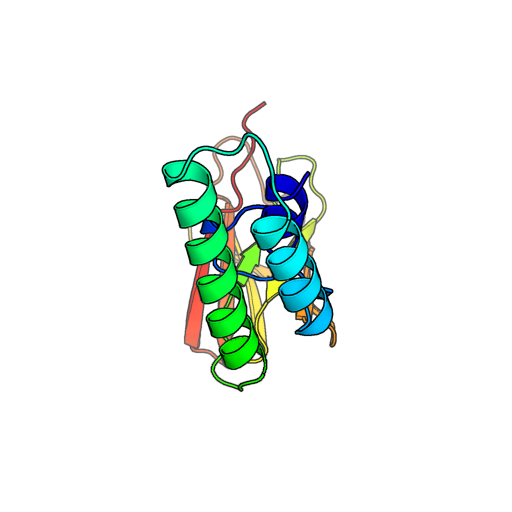2 O O . THR A 1 82 ? -8.100 10.923 13.138 1.00 95.56 82 THR A O 1
ATOM 605 N N . ALA A 1 83 ? -6.507 10.983 11.553 1.00 96.38 83 ALA A N 1
ATOM 606 C CA . ALA A 1 83 ? -6.746 9.660 11.007 1.00 96.38 83 ALA A CA 1
ATOM 607 C C . ALA A 1 83 ? -5.468 9.060 10.408 1.00 96.38 83 ALA A C 1
ATOM 609 O O . ALA A 1 83 ? -4.577 9.785 9.974 1.00 96.38 83 ALA A O 1
ATOM 610 N N . ILE A 1 84 ? -5.421 7.730 10.348 1.00 96.25 84 ILE A N 1
ATOM 611 C CA . ILE A 1 84 ? -4.445 6.962 9.572 1.00 96.25 84 ILE A CA 1
ATOM 612 C C . ILE A 1 84 ? -5.136 6.470 8.308 1.00 96.25 84 ILE A C 1
ATOM 614 O O . ILE A 1 84 ? -6.134 5.748 8.389 1.00 96.25 84 ILE A O 1
ATOM 618 N N . THR A 1 85 ? -4.599 6.840 7.153 1.00 97.00 85 THR A N 1
ATOM 619 C CA . THR A 1 85 ? -5.054 6.356 5.848 1.00 97.00 85 THR A CA 1
ATOM 620 C C . THR A 1 85 ? -4.141 5.266 5.313 1.00 97.00 85 THR A C 1
ATOM 622 O O . THR A 1 85 ? -3.079 4.978 5.870 1.00 97.00 85 THR A O 1
ATOM 625 N N . GLY A 1 86 ? -4.583 4.601 4.253 1.00 97.19 86 GLY A N 1
ATOM 626 C CA . GLY A 1 86 ? -3.758 3.607 3.598 1.00 97.19 86 GLY A CA 1
ATOM 627 C C . GLY A 1 86 ? -4.480 2.843 2.505 1.00 97.19 86 GLY A C 1
ATOM 628 O O . GLY A 1 86 ? -5.590 3.190 2.093 1.00 97.19 86 GLY A O 1
ATOM 629 N N . ILE A 1 87 ? -3.815 1.788 2.046 1.00 97.44 87 ILE A N 1
ATOM 630 C CA . ILE A 1 87 ? -4.288 0.877 1.007 1.00 97.44 87 ILE A CA 1
ATOM 631 C C . ILE A 1 87 ? -4.356 -0.524 1.600 1.00 97.44 87 ILE A C 1
ATOM 633 O O . ILE A 1 87 ? -3.439 -0.965 2.297 1.00 97.44 87 ILE A O 1
ATOM 637 N N . MET A 1 88 ? -5.425 -1.240 1.291 1.00 97.38 88 MET A N 1
ATOM 638 C CA . MET A 1 88 ? -5.620 -2.628 1.671 1.00 97.38 88 MET A CA 1
ATOM 639 C C . MET A 1 88 ? -5.993 -3.482 0.458 1.00 97.38 88 MET A C 1
ATOM 641 O O . MET A 1 88 ? -6.574 -3.001 -0.514 1.00 97.38 88 MET A O 1
ATOM 645 N N . GLY A 1 89 ? -5.661 -4.763 0.542 1.00 97.12 89 GLY A N 1
ATOM 646 C CA . GLY A 1 89 ? -6.077 -5.769 -0.418 1.00 97.12 89 GLY A CA 1
ATOM 647 C C . GLY A 1 89 ? -7.501 -6.265 -0.184 1.00 97.12 89 GLY A C 1
ATOM 648 O O . GLY A 1 89 ? -8.045 -6.160 0.917 1.00 97.12 89 GLY A O 1
ATOM 649 N N . GLN A 1 90 ? -8.103 -6.850 -1.221 1.00 94.19 90 GLN A N 1
ATOM 650 C CA . GLN A 1 90 ? -9.506 -7.296 -1.212 1.00 94.19 90 GLN A CA 1
ATOM 651 C C . GLN A 1 90 ? -9.817 -8.401 -0.191 1.00 94.19 90 GLN 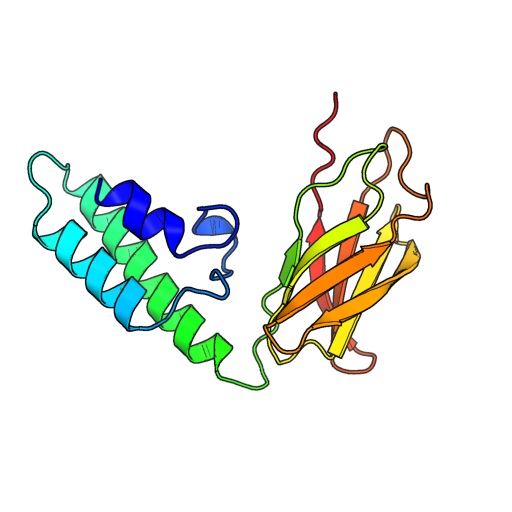A C 1
ATOM 653 O O . GLN A 1 90 ? -10.978 -8.607 0.160 1.00 94.19 90 GLN A O 1
ATOM 658 N N . GLY A 1 91 ? -8.802 -9.126 0.284 1.00 96.50 91 GLY A N 1
ATOM 659 C CA . GLY A 1 91 ? -8.960 -10.140 1.322 1.00 96.50 91 GLY A CA 1
ATOM 660 C C . GLY A 1 91 ? -9.118 -9.560 2.731 1.00 96.50 91 GLY A C 1
ATOM 661 O O . GLY A 1 91 ? -9.457 -10.294 3.660 1.00 96.50 91 GLY A O 1
ATOM 662 N N . ILE A 1 92 ? -8.868 -8.261 2.919 1.00 97.94 92 ILE A N 1
ATOM 663 C CA . ILE A 1 92 ? -9.028 -7.578 4.203 1.00 97.94 92 ILE A CA 1
ATOM 664 C C . ILE A 1 92 ? -10.464 -7.061 4.324 1.00 97.94 92 ILE A C 1
ATOM 666 O O . ILE A 1 92 ? -10.932 -6.249 3.534 1.00 97.94 92 ILE A O 1
ATOM 670 N N . THR A 1 93 ? -11.163 -7.506 5.365 1.00 97.75 93 THR A N 1
ATOM 671 C CA . THR A 1 93 ? -12.552 -7.131 5.667 1.00 97.75 93 THR A CA 1
ATOM 672 C C . THR A 1 93 ? -12.663 -6.142 6.828 1.00 97.75 93 THR A C 1
ATOM 674 O O . THR A 1 93 ? -13.750 -5.654 7.126 1.00 97.75 93 THR A O 1
ATOM 677 N N . SER A 1 94 ? -11.567 -5.875 7.543 1.00 98.12 94 SER A N 1
ATOM 678 C CA . SER A 1 94 ? -11.494 -4.868 8.607 1.00 98.12 94 SER A CA 1
ATOM 679 C C . SER A 1 94 ? -10.052 -4.418 8.806 1.00 98.12 94 SER A C 1
ATOM 681 O O . SER A 1 94 ? -9.139 -5.240 8.790 1.00 98.12 94 SER A O 1
ATOM 683 N N . VAL A 1 95 ? -9.851 -3.126 9.055 1.00 98.38 95 VAL A N 1
ATOM 684 C CA . VAL A 1 95 ? -8.573 -2.573 9.521 1.00 98.38 95 VAL A CA 1
ATOM 685 C C . VAL A 1 95 ? -8.750 -1.969 10.908 1.00 98.38 95 VAL A C 1
ATOM 687 O O . VAL A 1 95 ? -9.822 -1.448 11.233 1.00 98.38 95 VAL A O 1
ATOM 690 N N . ARG A 1 96 ? -7.716 -2.053 11.744 1.00 98.31 96 ARG A N 1
ATOM 691 C CA . ARG A 1 96 ? -7.756 -1.573 13.130 1.00 98.31 96 ARG A CA 1
ATOM 692 C C . ARG A 1 96 ? -6.477 -0.847 13.502 1.00 98.31 96 ARG A C 1
ATOM 694 O O . ARG A 1 96 ? -5.396 -1.283 13.117 1.00 98.31 96 ARG A O 1
ATOM 701 N N . LEU A 1 97 ? -6.620 0.213 14.291 1.00 97.69 97 LEU A N 1
ATOM 702 C CA . LEU A 1 97 ? -5.522 0.909 14.954 1.00 97.69 97 LEU A CA 1
ATOM 703 C C . LEU A 1 97 ? -5.159 0.172 16.238 1.00 97.69 97 LEU A C 1
ATOM 705 O O . LEU A 1 97 ? -6.035 -0.107 17.063 1.00 97.69 97 LEU A O 1
ATOM 709 N N . LEU A 1 98 ? -3.870 -0.088 16.422 1.00 97.31 98 LEU A N 1
ATOM 710 C CA . LEU A 1 98 ? -3.289 -0.567 17.660 1.00 97.31 98 LEU A CA 1
ATOM 711 C C . LEU A 1 98 ? -2.276 0.455 18.170 1.00 97.31 98 LEU A C 1
ATOM 713 O O . LEU A 1 98 ? -1.427 0.926 17.416 1.00 97.31 98 LEU A O 1
ATOM 717 N N . ILE A 1 99 ? -2.362 0.761 19.461 1.00 95.38 99 ILE A N 1
ATOM 718 C CA . ILE A 1 99 ? -1.362 1.549 20.181 1.00 95.38 99 ILE A CA 1
ATOM 719 C C . ILE A 1 99 ? -0.744 0.635 21.225 1.00 95.38 99 ILE A C 1
ATOM 721 O O . ILE A 1 99 ? -1.466 0.062 22.045 1.00 95.38 99 ILE A O 1
ATOM 725 N N . ASP A 1 100 ? 0.572 0.449 21.141 1.00 94.19 100 ASP A N 1
ATOM 726 C CA . ASP A 1 100 ? 1.342 -0.435 22.024 1.00 94.19 100 ASP A CA 1
ATOM 727 C C . ASP A 1 100 ? 0.775 -1.869 22.062 1.00 94.19 100 ASP A C 1
ATOM 729 O O . ASP A 1 100 ? 0.700 -2.524 23.100 1.00 94.19 100 ASP A O 1
ATOM 733 N N . GLY A 1 101 ? 0.328 -2.358 20.898 1.00 94.44 101 GLY A N 1
ATOM 734 C CA . GLY A 1 101 ? -0.257 -3.690 20.723 1.00 94.44 101 GLY A CA 1
ATOM 735 C C . GLY A 1 101 ? -1.722 -3.834 21.159 1.00 94.44 101 GLY A C 1
ATOM 736 O O . GLY A 1 101 ? -2.306 -4.895 20.946 1.00 94.44 101 GLY A O 1
ATOM 737 N N . ALA A 1 102 ? -2.345 -2.793 21.719 1.00 96.62 102 ALA A N 1
ATOM 738 C CA . ALA A 1 102 ? -3.757 -2.807 22.097 1.00 96.62 102 ALA A CA 1
ATOM 739 C C . ALA A 1 102 ? -4.631 -2.170 21.011 1.00 96.62 102 ALA A C 1
ATOM 741 O O . ALA A 1 102 ? -4.398 -1.029 20.621 1.00 96.62 102 ALA A O 1
ATOM 742 N N . VAL A 1 103 ? -5.677 -2.872 20.563 1.00 97.19 103 VAL A N 1
ATOM 743 C CA . VAL A 1 103 ? -6.665 -2.336 19.610 1.00 97.19 103 VAL A CA 1
ATOM 744 C C . VAL A 1 103 ? -7.396 -1.136 20.222 1.00 97.19 103 VAL A C 1
ATOM 746 O O . VAL A 1 103 ? -7.946 -1.235 21.318 1.00 97.19 103 VAL A O 1
ATOM 749 N N . LYS A 1 104 ? -7.415 -0.009 19.503 1.00 97.62 104 LYS A N 1
ATOM 750 C CA . LYS A 1 104 ? -8.031 1.257 19.933 1.00 97.62 104 LYS A CA 1
ATOM 751 C C . LYS A 1 104 ? -9.215 1.692 19.080 1.00 97.62 104 LYS A C 1
ATOM 753 O O . LYS A 1 104 ? -10.184 2.221 19.613 1.00 97.62 104 LYS A O 1
ATOM 758 N N . ALA A 1 105 ? -9.144 1.477 17.770 1.00 97.56 105 ALA A N 1
ATOM 759 C CA . ALA A 1 105 ? -10.182 1.907 16.841 1.00 97.56 105 ALA A CA 1
ATOM 760 C C . ALA A 1 105 ? -10.289 0.957 15.646 1.00 97.56 105 ALA A C 1
ATOM 762 O O . ALA A 1 105 ? -9.309 0.322 15.255 1.00 97.56 105 ALA A O 1
ATOM 763 N N . ASN A 1 106 ? -11.481 0.894 15.057 1.00 97.31 106 ASN A N 1
ATOM 764 C CA . ASN A 1 106 ? -11.721 0.254 13.766 1.00 97.31 106 ASN A CA 1
ATOM 765 C C . ASN A 1 106 ? -11.737 1.324 12.671 1.00 97.31 106 ASN A C 1
ATOM 767 O O . ASN A 1 106 ? -12.161 2.453 12.919 1.00 97.31 106 ASN A O 1
ATOM 771 N N . GLY A 1 107 ? -11.293 0.962 11.472 1.00 97.56 107 GLY A N 1
ATOM 772 C CA . GLY A 1 107 ? -11.342 1.832 10.305 1.00 97.56 107 GLY A CA 1
ATOM 773 C C . GLY A 1 107 ? -12.604 1.689 9.471 1.00 97.56 107 GLY A C 1
ATOM 774 O O . GLY A 1 107 ? -13.305 0.677 9.523 1.00 97.56 107 GLY A O 1
ATOM 775 N N . THR A 1 108 ? -12.824 2.702 8.644 1.00 98.31 108 THR A N 1
ATOM 776 C CA . THR A 1 108 ? -13.768 2.695 7.531 1.00 98.31 108 THR A CA 1
ATOM 777 C C . THR A 1 108 ? -13.048 2.219 6.277 1.00 98.31 108 THR A C 1
ATOM 779 O O . THR A 1 108 ? -11.957 2.698 5.967 1.00 98.31 108 THR A O 1
ATOM 782 N N . LEU A 1 109 ? -13.668 1.282 5.565 1.00 98.19 109 LEU A N 1
ATOM 783 C CA . LEU A 1 109 ? -13.156 0.711 4.324 1.00 98.19 109 LEU A CA 1
ATOM 784 C C . LEU A 1 109 ? -13.891 1.302 3.127 1.00 98.19 109 LEU A C 1
ATOM 786 O O . LEU A 1 109 ? -15.116 1.424 3.161 1.00 98.19 109 LEU A O 1
ATOM 790 N N . ASN A 1 110 ? -13.155 1.600 2.063 1.00 96.44 110 ASN A N 1
ATOM 791 C CA . ASN A 1 110 ? -13.713 2.061 0.801 1.00 96.44 110 ASN A CA 1
ATOM 792 C C . ASN A 1 110 ? -13.622 0.954 -0.256 1.00 96.44 110 ASN A C 1
ATOM 794 O O . ASN A 1 110 ? -12.715 0.121 -0.242 1.00 96.44 110 ASN A O 1
ATOM 798 N N . ALA A 1 111 ? -14.570 0.956 -1.195 1.00 91.81 111 ALA A N 1
ATOM 799 C CA . ALA A 1 111 ? -14.653 -0.061 -2.246 1.00 91.81 111 ALA A CA 1
ATOM 800 C C . ALA A 1 111 ? -13.456 -0.045 -3.214 1.00 91.81 111 ALA A C 1
ATOM 802 O O . ALA A 1 111 ? -13.192 -1.045 -3.872 1.00 91.81 111 ALA A O 1
ATOM 803 N N . ASP A 1 112 ? -12.736 1.075 -3.296 1.00 91.25 112 ASP A N 1
ATOM 804 C CA . ASP A 1 112 ? -11.525 1.211 -4.107 1.00 91.25 112 ASP A CA 1
ATOM 805 C C . ASP A 1 112 ? -10.283 0.581 -3.455 1.00 91.25 112 ASP A C 1
ATOM 807 O O . ASP A 1 112 ? -9.231 0.546 -4.082 1.00 91.25 112 ASP A O 1
ATOM 811 N N . GLY A 1 113 ? -10.392 0.074 -2.221 1.00 94.88 113 GLY A N 1
ATOM 812 C CA . GLY A 1 113 ? -9.279 -0.494 -1.461 1.00 94.88 113 GLY A CA 1
ATOM 813 C C . GLY A 1 113 ? -8.543 0.518 -0.580 1.00 94.88 113 GLY A C 1
ATOM 814 O O . GLY A 1 113 ? -7.577 0.145 0.085 1.00 94.88 113 GLY A O 1
ATOM 815 N N . SER A 1 114 ? -8.975 1.781 -0.528 1.00 97.75 114 SER A N 1
ATOM 816 C CA . SER A 1 114 ? -8.500 2.723 0.490 1.00 97.75 114 SER A CA 1
ATOM 817 C C . SER A 1 114 ? -9.214 2.513 1.829 1.00 97.75 114 SER A C 1
ATOM 819 O O . SER A 1 114 ? -10.308 1.946 1.904 1.00 97.75 114 SER A O 1
ATOM 821 N N . TYR A 1 115 ? -8.604 2.984 2.913 1.00 98.38 115 TYR A N 1
ATOM 822 C CA . TYR A 1 115 ? -9.238 3.007 4.230 1.00 98.38 115 TYR A CA 1
ATOM 823 C C . TYR A 1 115 ? -8.862 4.264 5.018 1.00 98.38 115 TYR A C 1
ATOM 825 O O . TYR A 1 115 ? -7.892 4.952 4.700 1.00 98.38 115 TYR A O 1
ATOM 833 N N . SER A 1 116 ? -9.620 4.537 6.081 1.00 98.12 116 SER A N 1
ATOM 834 C CA . SER A 1 116 ? -9.302 5.573 7.068 1.00 98.12 116 SER A CA 1
ATOM 835 C C . SER A 1 116 ? -9.638 5.099 8.481 1.00 98.12 116 SER A C 1
ATOM 837 O O . SER A 1 116 ? -10.712 4.540 8.706 1.00 98.12 116 SER A O 1
ATOM 839 N N . ILE A 1 117 ? -8.728 5.298 9.436 1.00 98.31 117 ILE A N 1
ATOM 840 C CA . ILE A 1 117 ? -8.908 4.939 10.849 1.00 98.31 117 ILE A CA 1
ATOM 841 C C . ILE A 1 117 ? -8.772 6.195 11.705 1.00 98.31 117 ILE A C 1
ATOM 843 O O . ILE A 1 117 ? -7.690 6.777 11.704 1.00 98.31 117 ILE A O 1
ATOM 847 N N . PRO A 1 118 ? -9.799 6.613 12.463 1.00 97.38 118 PRO A N 1
ATOM 848 C CA . PRO A 1 118 ? -9.664 7.760 13.351 1.00 97.38 118 PRO A CA 1
ATOM 849 C C . PRO A 1 118 ? -8.663 7.453 14.471 1.00 97.38 118 PRO A C 1
ATOM 851 O O . PRO A 1 118 ? -8.711 6.383 15.086 1.00 97.38 118 PRO A O 1
ATOM 854 N N . THR A 1 119 ? -7.763 8.394 14.750 1.00 95.12 119 THR A N 1
ATOM 855 C CA . THR A 1 119 ? -6.766 8.248 15.823 1.00 95.12 119 THR A CA 1
ATOM 856 C C . THR A 1 119 ? -7.347 8.558 17.196 1.00 95.12 119 THR A C 1
ATOM 858 O O . THR A 1 119 ? -6.846 8.015 18.175 1.00 95.12 119 THR A O 1
ATOM 861 N N . ASN A 1 120 ? -8.399 9.389 17.270 1.00 94.81 120 ASN A N 1
ATOM 862 C CA . ASN A 1 120 ? -9.084 9.808 18.502 1.00 94.81 120 ASN A CA 1
ATOM 863 C C . ASN A 1 120 ? -8.110 10.210 19.628 1.00 94.81 120 ASN A C 1
ATOM 865 O O . ASN A 1 120 ? -8.295 9.814 20.778 1.00 94.81 120 ASN A O 1
ATOM 869 N N . ASP A 1 121 ? -7.040 10.925 19.271 1.00 92.38 121 ASP A N 1
ATOM 870 C CA . ASP A 1 121 ? -5.983 11.381 20.184 1.00 92.38 121 ASP A CA 1
ATOM 871 C C . ASP A 1 121 ? -5.278 10.254 20.971 1.00 92.38 121 ASP A C 1
ATOM 873 O O . ASP A 1 121 ? -4.651 10.488 22.003 1.00 92.38 121 ASP A O 1
ATOM 877 N N . PHE A 1 122 ? -5.348 9.003 20.495 1.00 93.31 122 PHE A N 1
ATOM 878 C CA . PHE A 1 122 ? -4.685 7.869 21.147 1.00 93.31 122 PHE A CA 1
ATOM 879 C C . PHE A 1 122 ? -3.168 7.832 20.927 1.00 93.31 122 PHE A C 1
ATOM 881 O O . PHE A 1 122 ? -2.478 7.101 21.638 1.00 93.31 122 PHE A O 1
ATOM 888 N N . ILE A 1 123 ? -2.655 8.565 19.936 1.00 92.75 123 ILE A N 1
ATOM 889 C CA . ILE A 1 123 ? -1.223 8.635 19.638 1.00 92.75 123 ILE A CA 1
ATOM 890 C C . ILE A 1 123 ? -0.589 9.638 20.596 1.00 92.75 123 ILE A C 1
ATOM 892 O O . ILE A 1 123 ? -0.929 10.816 20.583 1.00 92.75 123 ILE A O 1
ATOM 896 N N . THR A 1 124 ? 0.360 9.185 21.405 1.00 91.69 124 THR A N 1
ATOM 897 C CA . THR A 1 124 ? 1.149 10.044 22.290 1.00 91.69 124 THR A CA 1
ATOM 898 C C . THR A 1 124 ? 2.637 9.905 21.983 1.00 91.69 124 THR A C 1
ATOM 900 O O . THR A 1 124 ? 3.063 9.075 21.173 1.00 91.69 124 THR A O 1
ATOM 903 N N . GLN A 1 125 ? 3.462 10.755 22.602 1.00 89.62 125 GLN A N 1
ATOM 904 C CA . GLN A 1 125 ? 4.908 10.662 22.437 1.00 89.62 125 GLN A CA 1
ATOM 905 C C . GLN A 1 125 ? 5.408 9.289 22.910 1.00 89.62 125 GLN A C 1
ATOM 907 O O . GLN A 1 125 ? 5.174 8.887 24.047 1.00 89.62 125 GLN A O 1
ATOM 912 N N . GLY A 1 126 ? 6.110 8.582 22.023 1.00 88.25 126 GLY A N 1
ATOM 913 C CA . GLY A 1 126 ? 6.631 7.240 22.284 1.00 88.25 126 GLY A CA 1
ATOM 914 C C . GLY A 1 126 ? 5.654 6.097 21.995 1.00 88.25 126 GLY A C 1
ATOM 915 O O . GLY A 1 126 ? 6.075 4.945 22.069 1.00 88.25 126 GLY A O 1
ATOM 916 N N . SER A 1 127 ? 4.399 6.379 21.619 1.00 91.12 127 SER A N 1
ATOM 917 C CA . SER A 1 127 ? 3.453 5.340 21.202 1.00 91.12 127 SER A CA 1
ATOM 918 C C . SER A 1 127 ? 3.989 4.533 20.025 1.00 91.12 127 SER A C 1
ATOM 920 O O . SER A 1 127 ? 4.421 5.087 19.008 1.00 91.12 127 SER A O 1
ATOM 922 N N . LYS A 1 128 ? 3.864 3.210 20.114 1.00 92.88 128 LYS A N 1
ATOM 923 C CA . LYS A 1 128 ? 4.004 2.336 18.955 1.00 92.88 128 LYS A CA 1
ATOM 924 C C . LYS A 1 128 ? 2.672 2.285 18.207 1.00 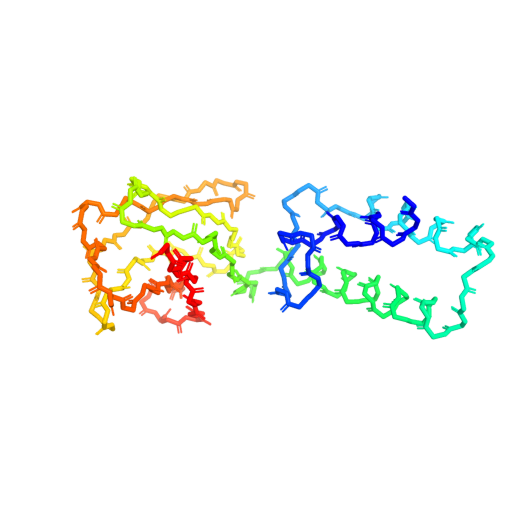92.88 128 LYS A C 1
ATOM 926 O O . LYS A 1 128 ? 1.722 1.659 18.673 1.00 92.88 128 LYS A O 1
ATOM 931 N N . VAL A 1 129 ? 2.619 2.945 17.051 1.00 94.69 129 VAL A N 1
ATOM 932 C CA . VAL A 1 129 ? 1.423 3.027 16.203 1.00 94.69 129 VAL A CA 1
ATOM 933 C C . VAL A 1 129 ? 1.444 1.920 15.152 1.00 94.69 129 VAL A C 1
ATOM 935 O O . VAL A 1 129 ? 2.338 1.848 14.307 1.00 94.69 129 VAL A O 1
ATOM 938 N N . GLU A 1 130 ? 0.444 1.048 15.194 1.00 96.31 130 GLU A N 1
ATOM 939 C CA . GLU A 1 130 ? 0.315 -0.086 14.283 1.00 96.31 130 GLU A CA 1
ATOM 940 C C . GLU A 1 130 ? -1.078 -0.113 13.649 1.00 96.31 130 GLU A C 1
ATOM 942 O O . GLU A 1 130 ? -2.083 0.197 14.287 1.00 96.31 130 GLU A O 1
ATOM 947 N N . VAL A 1 131 ? -1.142 -0.539 12.391 1.00 97.75 131 VAL A N 1
ATOM 948 C CA . VAL A 1 131 ? -2.387 -0.890 11.711 1.00 97.75 131 VAL A CA 1
ATOM 949 C C . VAL A 1 131 ? -2.374 -2.382 11.426 1.00 97.75 131 VAL A C 1
ATOM 951 O O . VAL A 1 131 ? -1.411 -2.902 10.859 1.00 97.75 131 VAL A O 1
ATOM 954 N N . ALA A 1 132 ? -3.445 -3.073 11.805 1.00 98.25 132 ALA A N 1
ATOM 955 C CA . ALA A 1 132 ? -3.642 -4.478 11.473 1.00 98.25 132 ALA A CA 1
ATOM 956 C C . ALA A 1 132 ? -4.858 -4.665 10.564 1.00 98.25 132 ALA A C 1
ATOM 958 O O . ALA A 1 132 ? -5.914 -4.074 10.796 1.00 98.25 132 ALA A O 1
ATOM 959 N N . GLY A 1 133 ? -4.695 -5.504 9.544 1.00 98.31 133 GLY A N 1
ATOM 960 C CA . GLY A 1 133 ? -5.737 -5.946 8.628 1.00 98.31 133 GLY A CA 1
ATOM 961 C C . GLY A 1 133 ? -6.229 -7.338 9.009 1.00 98.31 133 GLY A C 1
ATOM 962 O O . GLY A 1 133 ? -5.434 -8.221 9.344 1.00 98.31 133 GLY A O 1
ATOM 963 N N . TYR A 1 134 ? -7.541 -7.532 8.947 1.00 98.44 134 TYR A N 1
ATOM 964 C CA . TYR A 1 134 ? -8.222 -8.761 9.330 1.00 98.44 134 TYR A CA 1
ATOM 965 C C . TYR A 1 134 ? -9.053 -9.308 8.175 1.00 98.44 134 TYR A C 1
ATOM 967 O O . TYR A 1 134 ? -9.724 -8.541 7.487 1.00 98.44 134 TYR A O 1
ATOM 975 N N . ASN A 1 135 ? -9.068 -10.632 8.026 1.00 97.69 135 ASN A N 1
ATOM 976 C CA . ASN A 1 135 ? -10.067 -11.357 7.246 1.00 97.69 135 ASN A CA 1
ATOM 977 C C . ASN A 1 135 ? -11.030 -12.045 8.227 1.00 97.69 135 ASN A C 1
ATOM 979 O O . ASN A 1 135 ? -10.656 -12.974 8.950 1.00 97.69 135 ASN A O 1
ATOM 983 N N . GLY A 1 136 ? -12.252 -11.524 8.330 1.00 96.19 136 GLY A N 1
ATOM 984 C CA . GLY A 1 136 ? -13.178 -11.865 9.404 1.00 96.19 136 GLY A CA 1
ATOM 985 C C . GLY A 1 136 ? -12.588 -11.507 10.772 1.00 96.19 136 GLY A C 1
ATOM 986 O O . GLY A 1 136 ? -12.415 -10.334 11.103 1.00 96.19 136 GLY A O 1
ATOM 987 N N . THR A 1 137 ? -12.28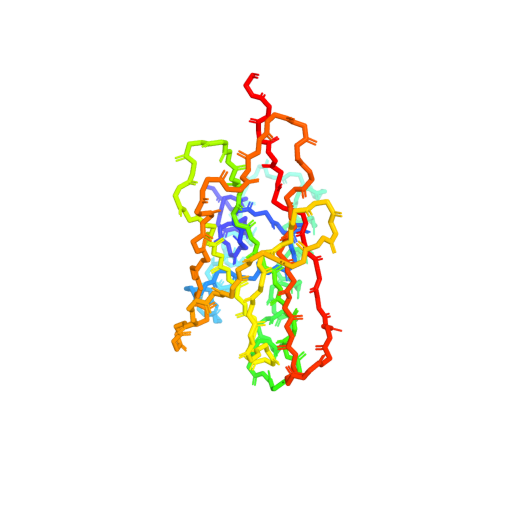6 -12.525 11.579 1.00 95.62 137 THR A N 1
ATOM 988 C CA . THR A 1 137 ? -11.673 -12.374 12.910 1.00 95.62 137 THR A CA 1
ATOM 989 C C . THR A 1 137 ? -10.174 -12.675 12.934 1.00 95.62 137 THR A C 1
ATOM 991 O O . THR A 1 137 ? -9.530 -12.411 13.948 1.00 95.62 137 THR A O 1
ATOM 994 N N . ALA A 1 138 ? -9.609 -13.208 11.847 1.00 97.62 138 ALA A N 1
ATOM 995 C CA . ALA A 1 138 ? -8.196 -13.553 11.764 1.00 97.62 138 ALA A CA 1
ATOM 996 C C . ALA A 1 138 ? -7.373 -12.335 11.340 1.00 97.62 138 ALA A C 1
ATOM 998 O O . ALA A 1 138 ? -7.661 -11.721 10.314 1.00 97.62 138 ALA A O 1
ATOM 999 N N . GLU A 1 139 ? -6.338 -11.995 12.108 1.00 97.94 139 GLU A N 1
ATOM 1000 C CA . GLU A 1 139 ? -5.336 -11.022 11.671 1.00 97.94 139 GLU A CA 1
ATOM 1001 C C . GLU A 1 139 ? -4.500 -11.639 10.543 1.00 97.94 139 GLU A C 1
ATOM 1003 O O . GLU A 1 139 ? -3.943 -12.725 10.704 1.00 97.94 139 GLU A O 1
ATOM 1008 N N . VAL A 1 140 ? -4.423 -10.953 9.403 1.00 97.88 140 VAL A N 1
ATOM 1009 C CA . VAL A 1 140 ? -3.701 -11.424 8.205 1.00 97.88 140 VAL A CA 1
ATOM 1010 C C . VAL A 1 140 ? -2.515 -10.535 7.843 1.00 97.88 140 VAL A C 1
ATOM 1012 O O . VAL A 1 140 ? -1.608 -10.975 7.141 1.00 97.88 140 VAL A O 1
ATOM 1015 N N . ALA A 1 141 ? -2.493 -9.295 8.336 1.00 96.88 141 ALA A N 1
ATOM 1016 C CA . ALA A 1 141 ? -1.411 -8.351 8.099 1.00 96.88 141 ALA A CA 1
ATOM 1017 C C . ALA A 1 141 ? -1.277 -7.355 9.255 1.00 96.88 141 ALA A C 1
ATOM 1019 O O . ALA A 1 141 ? -2.274 -6.938 9.842 1.00 96.88 141 ALA A O 1
ATOM 1020 N N . ARG A 1 142 ? -0.045 -6.914 9.526 1.00 96.62 142 ARG A N 1
ATOM 1021 C CA . ARG A 1 142 ? 0.262 -5.832 10.467 1.00 96.62 142 ARG A CA 1
ATOM 1022 C C . ARG A 1 142 ? 1.366 -4.942 9.915 1.00 96.62 142 ARG A C 1
ATOM 1024 O O . ARG A 1 142 ? 2.358 -5.444 9.382 1.00 96.62 142 ARG A O 1
ATOM 1031 N N . LYS A 1 143 ? 1.199 -3.628 10.041 1.00 94.19 143 LYS A N 1
ATOM 1032 C CA . LYS A 1 143 ? 2.172 -2.615 9.622 1.00 94.19 143 LYS A CA 1
ATOM 1033 C C . LYS A 1 143 ? 2.360 -1.574 10.711 1.00 94.19 143 LYS A C 1
ATOM 1035 O O . LYS A 1 143 ? 1.398 -1.146 11.337 1.00 94.19 143 LYS A O 1
ATOM 1040 N N . ASN A 1 144 ? 3.603 -1.147 10.894 1.00 89.19 144 ASN A N 1
ATOM 1041 C CA . ASN A 1 144 ? 3.898 0.024 11.704 1.00 89.19 144 ASN A CA 1
ATOM 1042 C C . ASN A 1 144 ? 3.624 1.258 10.846 1.00 89.19 144 ASN A C 1
ATOM 1044 O O . ASN A 1 144 ? 4.174 1.360 9.749 1.00 89.19 144 ASN A O 1
ATOM 1048 N N . SER A 1 145 ? 2.826 2.183 11.364 1.00 77.50 145 SER A N 1
ATOM 1049 C CA . SER A 1 145 ? 2.839 3.563 10.890 1.00 77.50 145 SER A CA 1
ATOM 1050 C C . SER A 1 145 ? 4.047 4.202 11.564 1.00 77.50 145 SER A C 1
ATOM 1052 O O . SER A 1 145 ? 4.091 4.244 12.799 1.00 77.50 145 SER A O 1
ATOM 1054 N N . LYS A 1 146 ? 5.079 4.611 10.815 1.00 66.75 146 LYS A N 1
ATOM 1055 C CA . LYS A 1 146 ? 6.223 5.250 11.470 1.00 66.75 146 LYS A CA 1
ATOM 1056 C C . LYS A 1 146 ? 5.719 6.580 12.013 1.00 66.75 146 LYS A C 1
ATOM 1058 O O . LYS A 1 146 ? 5.298 7.435 11.244 1.00 66.75 146 LYS A O 1
ATOM 1063 N N . SER A 1 147 ? 5.778 6.774 13.328 1.00 48.97 147 SER A N 1
ATOM 1064 C CA . SER A 1 147 ? 5.736 8.134 13.841 1.00 48.97 147 SER A CA 1
ATOM 1065 C C . SER A 1 147 ? 7.019 8.801 13.361 1.00 48.97 147 SER A C 1
ATOM 1067 O O . SER A 1 147 ? 8.126 8.413 13.745 1.00 48.97 147 SER A O 1
ATOM 1069 N N . GLN A 1 148 ? 6.889 9.747 12.432 1.00 37.91 148 GLN A N 1
ATOM 1070 C CA . GLN A 1 148 ? 7.968 10.686 12.161 1.00 37.91 148 GLN A CA 1
ATOM 1071 C C . GLN A 1 148 ? 8.147 11.448 13.475 1.00 37.91 148 GLN A C 1
ATOM 1073 O O . GLN A 1 148 ? 7.345 12.314 13.817 1.00 37.91 148 GLN A O 1
ATOM 1078 N N . GLN A 1 149 ? 9.115 11.012 14.282 1.00 36.12 149 GLN A N 1
ATOM 1079 C CA . GLN A 1 149 ? 9.510 11.714 15.493 1.00 36.12 149 GLN A CA 1
ATOM 1080 C C . GLN A 1 149 ? 9.941 13.115 15.054 1.00 36.12 149 GLN A C 1
ATOM 1082 O O . GLN A 1 149 ? 10.953 13.248 14.364 1.00 36.12 149 GLN A O 1
ATOM 1087 N N . GLN A 1 150 ? 9.123 14.119 15.376 1.00 38.41 150 GLN A N 1
ATOM 1088 C CA . GLN A 1 150 ? 9.559 15.514 15.395 1.00 38.41 150 GLN A CA 1
ATOM 1089 C C . GLN A 1 150 ? 10.515 15.719 16.569 1.00 38.41 150 GLN A C 1
ATOM 1091 O O . GLN A 1 150 ? 10.233 15.155 17.655 1.00 38.41 150 GLN A O 1
#

Radius of gyration: 16.94 Å; chains: 1; bounding box: 38×29×46 Å

Sequence (150 aa):
MATDAVLALFANNNPSTNVLKLTTDQQAIDSAQQLVEAAVGVTEAVRANMQAAIVQAEGLLKVRNTPLDYSLFADDADITSTAITGIMGQGITSVRLLIDGAVKANGTLNADGSYSIPTNDFITQGSKVEVAGYNGTAEVARKNSKSQQQ

pLDDT: mean 93.98, std 9.69, range [36.12, 98.5]

Organism: NCBI:txid1265820

Foldseek 3Di:
DLLQLLLQQADVSHLVLLHGDLPRDPVSLVVSVVCLVVDDPDDPVRSVVSVVSSVSSVVSNVLLPDLNFARWDWAADALPDQKIKTFGGNVFPWKFKDWPNHTDWTWDADPSRMIITGCVSVHDVPIFIKMFTDRPPHTDDMDTRDHPDD